Protein AF-A0A139IBS7-F1 (afdb_monomer)

Sequence (83 aa):
MRTTSLHEWPLNDPRGNRRTSQVLPRDIRSSPLGWHQDAYQQYFEPRGNNAIAQPNEDGDAVFINEPRPRRSELVFQAPFSES

Mean predicted aligned error: 3.1 Å

Secondary structure (DSSP, 8-state):
--EEEEPPTT--SSTT---EEEES---TTT-TT-SSB-SS-B-SSSBSSS-B----SS--S--SSS-----TT-EE-------

Foldseek 3Di:
DAKAWDFDPPDPDPVVTGTDIDDQPDDCVVAVVGQQDEPPDGHQFRHYNPDADADDPVVDPDRPPGDTDGDPRNHHDDDDDPD

Organism: NCBI:txid113226

Solvent-accessible surface area (backbone atoms only — not comparable to full-atom values): 5477 Å² total; per-residue (Å²): 120,48,32,40,55,41,67,54,88,87,60,86,64,68,81,99,54,70,69,45,79,40,67,68,80,63,53,64,83,86,29,70,71,36,64,35,14,46,100,86,50,81,48,43,37,64,29,30,66,84,50,74,60,57,70,68,92,87,67,71,89,81,62,88,83,46,70,61,73,74,30,95,63,45,59,47,73,77,90,85,79,93,125

pLDDT: mean 94.85, std 4.24, range [71.25, 98.25]

Radius of gyration: 14.14 Å; Cα contacts (8 Å, |Δi|>4): 113; chains: 1; bounding box: 34×33×31 Å

Nearest PDB structures (foldseek):
  4k90-assembly1_A  TM=9.829E-01  e=1.142E-04  Aspergillus fumigatus Af293
  7z6t-assembly1_AAA  TM=9.839E-01  e=1.387E-04  Aspergillus clavatus
  7qfy-assembly1_A  TM=9.724E-01  e=4.436E-04  Fusarium oxysporum
  7qp3-assembly1_A  TM=9.570E-01  e=4.436E-04  unclassified

InterPro domains:
  IPR001842 Peptidase M36, fungalysin [PF02128] (7-82)

Structure (mmCIF, N/CA/C/O backbone):
data_AF-A0A139IBS7-F1
#
_entry.id   AF-A0A139IBS7-F1
#
loop_
_atom_site.group_PDB
_atom_site.id
_atom_site.type_symbol
_atom_site.label_atom_id
_atom_site.label_alt_id
_atom_site.label_comp_id
_atom_site.label_asym_id
_atom_site.label_entity_id
_atom_site.label_seq_id
_atom_site.pdbx_PDB_ins_code
_atom_site.Cartn_x
_atom_site.Cartn_y
_atom_site.Cartn_z
_atom_site.occupancy
_atom_site.B_iso_or_equiv
_atom_site.auth_seq_id
_atom_site.auth_comp_id
_atom_site.auth_asym_id
_atom_site.auth_atom_id
_atom_site.pdbx_PDB_model_num
ATOM 1 N N . MET A 1 1 ? 0.496 -13.744 7.293 1.00 71.25 1 MET A N 1
ATOM 2 C CA . MET A 1 1 ? -0.678 -13.423 6.442 1.00 71.25 1 MET A CA 1
ATOM 3 C C . MET A 1 1 ? -0.655 -11.920 6.202 1.00 71.25 1 MET A C 1
ATOM 5 O O . MET A 1 1 ? -0.441 -11.212 7.173 1.00 71.25 1 MET A O 1
ATOM 9 N N . ARG A 1 2 ? -0.757 -11.432 4.955 1.00 86.00 2 ARG A N 1
ATOM 10 C CA . ARG A 1 2 ? -0.633 -9.988 4.659 1.00 86.00 2 ARG A CA 1
ATOM 11 C C . ARG A 1 2 ? -1.953 -9.281 4.965 1.00 86.00 2 ARG A C 1
ATOM 13 O O . ARG A 1 2 ? -2.974 -9.670 4.394 1.00 86.00 2 ARG A O 1
ATOM 20 N N . THR A 1 3 ? -1.913 -8.25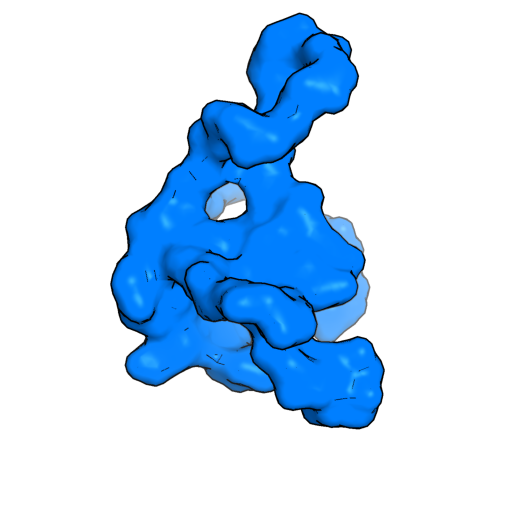3 5.807 1.00 92.31 3 THR A N 1
ATOM 21 C CA . THR A 1 3 ? -3.121 -7.589 6.315 1.00 92.31 3 THR A CA 1
ATOM 22 C C . THR A 1 3 ? -2.905 -6.087 6.450 1.00 92.31 3 THR A C 1
ATOM 24 O O . THR A 1 3 ? -1.857 -5.653 6.924 1.00 92.31 3 THR A O 1
ATOM 27 N N . THR A 1 4 ? -3.915 -5.292 6.108 1.00 91.00 4 THR A N 1
ATOM 28 C CA . THR A 1 4 ? -3.912 -3.834 6.283 1.00 91.00 4 THR A CA 1
ATOM 29 C C . THR A 1 4 ? -5.174 -3.399 7.014 1.00 91.00 4 THR A C 1
ATOM 31 O O . THR A 1 4 ? -6.267 -3.802 6.633 1.00 91.00 4 THR A O 1
ATOM 34 N N . SER A 1 5 ? -5.043 -2.575 8.055 1.00 94.31 5 SER A N 1
ATOM 35 C CA . SER A 1 5 ? -6.198 -1.967 8.727 1.00 94.31 5 SER A CA 1
ATOM 36 C C . SER A 1 5 ? -6.529 -0.608 8.111 1.00 94.31 5 SER A C 1
ATOM 38 O O . SER A 1 5 ? -5.663 0.269 8.067 1.00 94.31 5 SER A O 1
ATOM 40 N N . LEU A 1 6 ? -7.761 -0.409 7.643 1.00 94.19 6 LEU A N 1
ATOM 41 C CA . LEU A 1 6 ? -8.189 0.802 6.926 1.00 94.19 6 LEU A CA 1
ATOM 42 C C . LEU A 1 6 ? -9.701 1.037 7.055 1.00 94.19 6 LEU A C 1
ATOM 44 O O . LEU A 1 6 ? -10.429 0.137 7.465 1.00 94.19 6 LEU A O 1
ATOM 48 N N . HIS A 1 7 ? -10.166 2.245 6.728 1.00 94.56 7 HIS A N 1
ATOM 49 C CA . HIS A 1 7 ? -11.586 2.484 6.4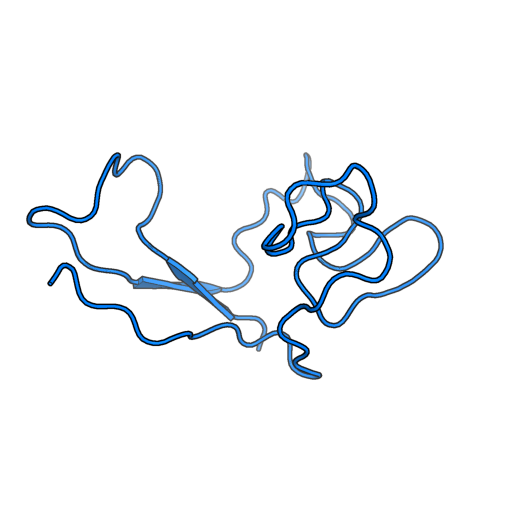51 1.00 94.56 7 HIS A CA 1
ATOM 50 C C . HIS A 1 7 ? -11.866 1.968 5.042 1.00 94.56 7 HIS A C 1
ATOM 52 O O . HIS A 1 7 ? -11.211 2.407 4.097 1.00 94.56 7 HIS A O 1
ATOM 58 N N . GLU A 1 8 ? -12.748 0.979 4.916 1.00 94.25 8 GLU A N 1
ATOM 59 C CA . GLU A 1 8 ? -12.989 0.313 3.633 1.00 94.25 8 GLU A CA 1
ATOM 60 C C . GLU A 1 8 ? -13.578 1.261 2.598 1.00 94.25 8 GLU A C 1
ATOM 62 O O . GLU A 1 8 ? -14.384 2.129 2.911 1.00 94.25 8 GLU A O 1
ATOM 67 N N . TRP A 1 9 ? -13.233 1.041 1.334 1.00 91.19 9 TRP A N 1
ATOM 68 C CA . TRP A 1 9 ? -13.946 1.665 0.229 1.00 91.19 9 TRP A CA 1
ATOM 69 C C . TRP A 1 9 ? -15.417 1.193 0.209 1.00 91.19 9 TRP A C 1
ATOM 71 O O . TRP A 1 9 ? -15.642 -0.010 0.338 1.00 91.19 9 TRP A O 1
ATOM 81 N N . PRO A 1 10 ? -16.422 2.071 0.001 1.00 94.50 10 PRO A N 1
ATOM 82 C CA . PRO A 1 10 ? -16.331 3.469 -0.432 1.00 94.50 10 PRO A CA 1
ATOM 83 C C . PRO A 1 10 ? -16.487 4.498 0.704 1.00 94.50 10 PRO A C 1
ATOM 85 O O . PRO A 1 10 ? -16.950 5.610 0.452 1.00 9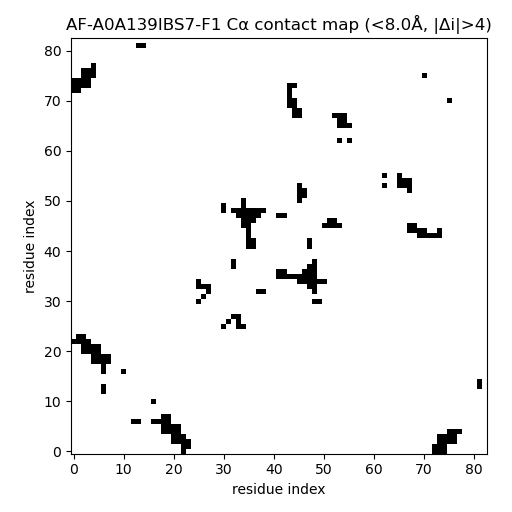4.50 10 PRO A O 1
ATOM 88 N N . LEU A 1 11 ? -16.156 4.150 1.953 1.00 95.38 11 LEU A N 1
ATOM 89 C CA . LEU A 1 11 ? -16.267 5.081 3.078 1.00 95.38 11 LEU A CA 1
ATOM 90 C C . LEU A 1 11 ? -15.352 6.286 2.842 1.00 95.38 11 LEU A C 1
ATOM 92 O O . LEU A 1 11 ? -14.149 6.144 2.623 1.00 95.38 11 LEU A O 1
ATOM 96 N N . ASN A 1 12 ? -15.943 7.475 2.862 1.00 94.62 12 ASN A N 1
ATOM 97 C CA . ASN A 1 12 ? -15.272 8.716 2.497 1.00 94.62 12 ASN A CA 1
ATOM 98 C C . ASN A 1 12 ? -14.453 9.304 3.656 1.00 94.62 12 ASN A C 1
ATOM 100 O O . ASN A 1 12 ? -13.441 9.956 3.411 1.00 94.62 12 ASN A O 1
ATOM 104 N N . ASP A 1 13 ? -14.891 9.100 4.902 1.00 93.75 13 ASP A N 1
ATOM 105 C CA . ASP A 1 13 ? -14.237 9.637 6.092 1.00 93.75 13 ASP A CA 1
ATOM 106 C C . ASP A 1 13 ? -14.498 8.774 7.352 1.00 93.75 13 ASP A C 1
ATOM 108 O O . ASP A 1 13 ? -15.327 7.859 7.314 1.00 93.75 13 ASP A O 1
ATOM 112 N N . PRO A 1 14 ? -13.771 8.998 8.464 1.00 95.19 14 PRO A N 1
ATOM 113 C CA . PRO A 1 14 ? -13.910 8.201 9.686 1.00 95.19 14 PRO A CA 1
ATOM 114 C C . PRO A 1 14 ? -15.226 8.380 10.462 1.00 95.19 14 PRO A C 1
ATOM 116 O O . PRO A 1 14 ? -15.544 7.525 11.290 1.00 95.19 14 PRO A O 1
ATOM 119 N N . ARG A 1 15 ? -16.007 9.442 10.224 1.00 94.12 15 ARG A N 1
ATOM 120 C CA . ARG A 1 15 ? -17.137 9.824 11.084 1.00 94.12 15 ARG A CA 1
ATOM 121 C C . ARG A 1 15 ? -18.225 8.769 11.067 1.00 94.12 15 ARG A C 1
ATOM 123 O O . ARG A 1 15 ? -18.826 8.474 10.037 1.00 94.12 15 ARG A O 1
ATOM 130 N N . GLY A 1 16 ? -18.496 8.204 12.241 1.00 89.81 16 GLY A N 1
ATOM 131 C CA . GLY A 1 16 ? -19.472 7.121 12.395 1.00 89.81 16 GLY A CA 1
ATOM 132 C C . GLY A 1 16 ? -19.044 5.799 11.744 1.00 89.81 16 GLY A C 1
ATOM 133 O O . GLY A 1 16 ? -19.797 4.828 11.788 1.00 89.81 16 GLY A O 1
ATOM 134 N N . ASN A 1 17 ? -17.832 5.739 11.193 1.00 93.31 17 ASN A N 1
ATOM 135 C CA . ASN A 1 17 ? -17.270 4.583 10.522 1.00 93.31 17 ASN A CA 1
ATOM 136 C C . ASN A 1 17 ? -16.222 3.901 11.405 1.00 93.31 17 ASN A C 1
ATOM 138 O O . ASN A 1 17 ? -15.733 4.440 12.397 1.00 93.31 17 ASN A O 1
ATOM 142 N N . ARG A 1 18 ? -15.890 2.654 11.068 1.00 92.38 18 ARG A N 1
ATOM 143 C CA . ARG A 1 18 ? -14.869 1.875 11.777 1.00 92.38 18 ARG A CA 1
ATOM 144 C C . ARG A 1 18 ? -13.880 1.299 10.783 1.00 92.38 18 ARG A C 1
ATOM 146 O O . ARG A 1 18 ? -14.250 0.921 9.675 1.00 92.38 18 ARG A O 1
ATOM 153 N N . ARG A 1 19 ? -12.620 1.198 11.206 1.00 95.00 19 ARG A N 1
ATOM 154 C CA . ARG A 1 19 ? -11.597 0.487 10.438 1.00 95.00 19 ARG A CA 1
ATOM 155 C C . ARG A 1 19 ? -11.817 -1.015 10.522 1.00 95.00 19 ARG A C 1
ATOM 157 O O . ARG A 1 19 ? -12.194 -1.536 11.572 1.00 95.00 19 ARG A O 1
ATOM 164 N N . THR A 1 20 ? -11.495 -1.711 9.446 1.00 94.94 20 THR A N 1
ATOM 165 C CA . THR A 1 20 ? -11.491 -3.172 9.377 1.00 94.94 20 THR A CA 1
ATOM 166 C C . THR A 1 20 ? -10.123 -3.666 8.919 1.00 94.94 20 THR A C 1
ATOM 168 O O . THR A 1 20 ? -9.306 -2.901 8.403 1.00 94.94 20 THR A O 1
ATOM 171 N N . SER A 1 21 ? -9.852 -4.955 9.130 1.00 95.56 21 SER A N 1
ATOM 172 C CA . SER A 1 21 ? -8.637 -5.600 8.629 1.00 95.56 21 SER A CA 1
ATOM 173 C C . SER A 1 21 ? -8.906 -6.257 7.284 1.00 95.56 21 SER A C 1
ATOM 175 O O . SER A 1 21 ? -9.634 -7.240 7.205 1.00 95.56 21 SER A O 1
ATOM 177 N N . GLN A 1 22 ? -8.257 -5.740 6.249 1.00 95.19 22 GLN A N 1
ATOM 178 C CA . GLN A 1 22 ? -8.301 -6.284 4.903 1.00 95.19 22 GLN A CA 1
ATOM 179 C C . GLN A 1 22 ? -7.151 -7.252 4.670 1.00 95.19 22 GLN A C 1
ATOM 181 O O . GLN A 1 22 ? -5.986 -6.915 4.893 1.00 95.19 22 GLN A O 1
ATOM 186 N N . VAL A 1 23 ? -7.471 -8.442 4.172 1.00 94.94 23 VAL A N 1
ATOM 187 C CA . VAL A 1 23 ? -6.496 -9.477 3.827 1.00 94.94 23 VAL A CA 1
ATOM 188 C C . VAL A 1 23 ? -6.336 -9.490 2.316 1.00 94.94 23 VAL A C 1
ATOM 190 O O . VAL A 1 23 ? -7.292 -9.766 1.602 1.00 94.94 23 VAL A O 1
ATOM 193 N N . LEU A 1 24 ? -5.118 -9.229 1.835 1.00 92.06 24 LEU A N 1
ATOM 194 C CA . LEU A 1 24 ? -4.797 -9.212 0.399 1.00 92.06 24 LEU A CA 1
ATOM 195 C C . LEU A 1 24 ? -5.811 -8.414 -0.470 1.00 92.06 24 LEU A C 1
ATOM 197 O O . LEU A 1 24 ? -6.261 -8.942 -1.484 1.00 92.06 24 LEU A O 1
ATOM 201 N N . PRO A 1 25 ? -6.130 -7.142 -0.148 1.00 93.00 25 PRO A N 1
ATOM 202 C CA . PRO A 1 25 ? -7.223 -6.375 -0.782 1.00 93.00 25 PRO A CA 1
ATOM 203 C C . PRO A 1 25 ? -7.032 -6.001 -2.261 1.00 93.00 25 PRO A C 1
ATOM 205 O O . PRO A 1 25 ? -7.852 -5.291 -2.837 1.00 93.00 25 PRO A O 1
ATOM 208 N N . ARG A 1 26 ? -5.935 -6.421 -2.889 1.00 93.31 26 ARG A N 1
ATOM 209 C CA . ARG A 1 26 ? -5.635 -6.078 -4.280 1.00 93.31 26 ARG A CA 1
ATOM 210 C C . ARG A 1 26 ? -6.649 -6.697 -5.245 1.00 93.31 26 ARG A C 1
ATOM 212 O O . ARG A 1 26 ? -7.023 -7.858 -5.096 1.00 93.31 26 ARG A O 1
ATOM 219 N N . ASP A 1 27 ? -6.965 -5.984 -6.322 1.00 95.62 27 ASP A N 1
ATOM 220 C CA . ASP A 1 27 ? -7.505 -6.635 -7.515 1.00 95.62 27 ASP A CA 1
ATOM 221 C C . ASP A 1 27 ? -6.363 -7.352 -8.253 1.00 95.62 27 ASP A C 1
ATOM 223 O O . ASP A 1 27 ? -5.310 -6.773 -8.531 1.00 95.62 27 ASP A O 1
ATOM 227 N N . ILE A 1 28 ? -6.547 -8.637 -8.551 1.00 95.75 28 ILE A N 1
ATOM 228 C CA . ILE A 1 28 ? -5.493 -9.469 -9.145 1.00 95.75 28 ILE A CA 1
ATOM 229 C C . ILE A 1 28 ? -5.203 -9.138 -10.614 1.00 95.75 28 ILE A C 1
ATOM 231 O O . ILE A 1 28 ? -4.116 -9.461 -11.087 1.00 95.75 28 ILE A O 1
ATOM 235 N N . ARG A 1 29 ? -6.147 -8.515 -11.333 1.00 96.81 29 ARG A N 1
ATOM 236 C CA . ARG A 1 29 ? -5.987 -8.142 -12.746 1.00 96.81 29 ARG A CA 1
ATOM 237 C C . ARG A 1 29 ? -5.269 -6.803 -12.864 1.00 96.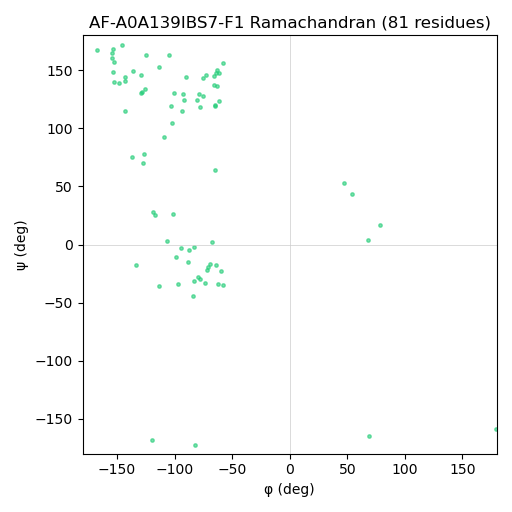81 29 ARG A C 1
ATOM 239 O O . ARG A 1 29 ? -4.343 -6.683 -13.656 1.00 96.81 29 ARG A O 1
ATOM 246 N N . SER A 1 30 ? -5.659 -5.830 -12.045 1.00 96.88 30 SER A N 1
ATOM 247 C CA . SER A 1 30 ? -5.081 -4.481 -12.025 1.00 96.88 30 SER A CA 1
ATOM 248 C C . SER A 1 30 ? -3.748 -4.410 -11.273 1.00 96.88 30 SER A C 1
ATOM 250 O O . SER A 1 30 ? -2.893 -3.586 -11.593 1.00 96.88 30 SER A O 1
ATOM 252 N N . SER A 1 31 ? -3.537 -5.290 -10.291 1.00 96.88 31 SER A N 1
ATOM 253 C CA . SER A 1 31 ? -2.295 -5.391 -9.515 1.00 96.88 31 SER A CA 1
ATOM 254 C C . SER A 1 31 ? -1.776 -6.837 -9.523 1.00 96.88 31 SER A C 1
ATOM 256 O O . SER A 1 31 ? -1.800 -7.511 -8.482 1.00 96.88 31 SER A O 1
ATOM 258 N N . PRO A 1 32 ? -1.284 -7.347 -10.670 1.00 95.62 32 PRO A N 1
ATOM 259 C CA . PRO A 1 32 ? -0.853 -8.741 -10.807 1.00 95.62 32 PRO A CA 1
ATOM 260 C C . PRO A 1 32 ? 0.325 -9.095 -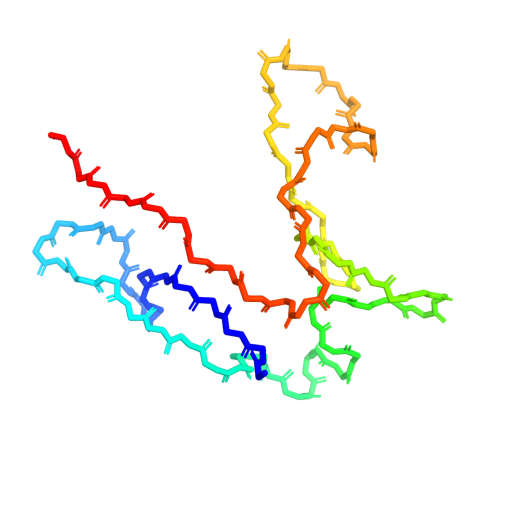9.888 1.00 95.62 32 PRO A C 1
ATOM 262 O O . PRO A 1 32 ? 0.344 -10.184 -9.318 1.00 95.62 32 PRO A O 1
ATOM 265 N N . LEU A 1 33 ? 1.235 -8.143 -9.647 1.00 96.06 33 LEU A N 1
ATOM 266 C CA . LEU A 1 33 ? 2.360 -8.266 -8.704 1.00 96.06 33 LEU A CA 1
ATOM 267 C C . LEU A 1 33 ? 1.964 -7.964 -7.245 1.00 96.06 33 LEU A C 1
ATOM 269 O O . LEU A 1 33 ? 2.767 -8.059 -6.319 1.00 96.06 33 LEU A O 1
ATOM 273 N N . GLY A 1 34 ? 0.705 -7.592 -7.019 1.00 94.81 34 GLY A N 1
ATOM 274 C CA . GLY A 1 34 ? 0.249 -6.988 -5.777 1.00 94.81 34 GLY A CA 1
ATOM 275 C C . GLY A 1 34 ? 0.787 -5.585 -5.546 1.00 94.81 34 GLY A C 1
ATOM 276 O O . GLY A 1 34 ? 1.226 -4.918 -6.474 1.00 94.81 34 GLY A O 1
ATOM 277 N N . TRP A 1 35 ? 0.663 -5.113 -4.307 1.00 96.44 35 TRP A N 1
ATOM 278 C CA . TRP A 1 35 ? 0.949 -3.717 -3.954 1.00 96.44 35 TRP A CA 1
ATOM 279 C C . TRP A 1 35 ? 2.339 -3.500 -3.349 1.00 96.44 35 TRP A C 1
ATOM 281 O O . TRP A 1 35 ? 2.757 -2.359 -3.213 1.00 96.44 35 TRP A O 1
ATOM 291 N N . HIS A 1 36 ? 3.054 -4.578 -3.006 1.00 97.50 36 HIS A N 1
ATOM 292 C CA . HIS A 1 36 ? 4.352 -4.534 -2.313 1.00 97.50 36 HIS A CA 1
ATOM 293 C C . HIS A 1 36 ? 5.494 -5.151 -3.128 1.00 97.50 36 HIS A C 1
ATOM 295 O O . HIS A 1 36 ? 6.429 -5.730 -2.580 1.00 97.50 36 HIS A O 1
ATOM 301 N N . GLN A 1 37 ? 5.387 -5.111 -4.449 1.00 97.69 37 GLN A N 1
ATOM 302 C CA . GLN A 1 37 ? 6.392 -5.621 -5.372 1.00 97.69 37 GLN A CA 1
ATOM 303 C C . GLN A 1 37 ? 6.282 -4.848 -6.684 1.00 97.69 37 GLN A C 1
ATOM 305 O O . GLN A 1 37 ? 5.186 -4.420 -7.049 1.00 97.69 37 GLN A O 1
ATOM 310 N N . ASP A 1 38 ? 7.404 -4.671 -7.372 1.00 96.88 3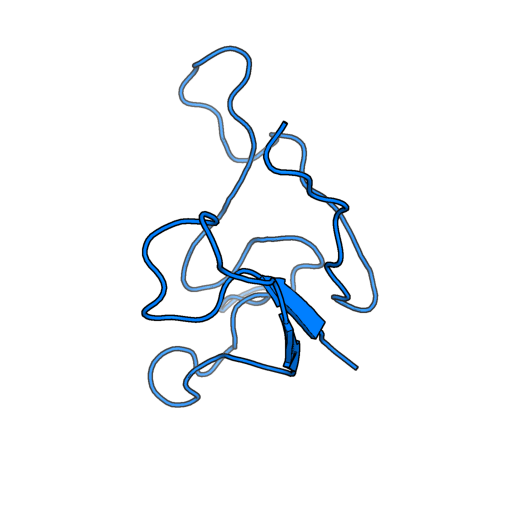8 ASP A N 1
ATOM 311 C CA . ASP A 1 38 ? 7.468 -4.221 -8.762 1.00 96.88 38 ASP A CA 1
ATOM 312 C C . ASP A 1 38 ? 8.149 -5.278 -9.651 1.00 96.88 38 ASP A C 1
ATOM 314 O O . ASP A 1 38 ? 8.316 -6.435 -9.254 1.00 96.88 38 ASP A O 1
ATOM 318 N N . ALA A 1 39 ? 8.499 -4.903 -10.883 1.00 96.88 39 ALA A N 1
ATOM 319 C CA . ALA A 1 39 ? 9.151 -5.806 -11.828 1.00 96.88 39 ALA A CA 1
ATOM 320 C C . ALA A 1 39 ? 10.545 -6.287 -11.375 1.00 96.88 39 ALA A C 1
ATOM 322 O O . ALA A 1 39 ? 11.041 -7.279 -11.906 1.00 96.88 39 ALA A O 1
ATOM 323 N N . TYR A 1 40 ? 11.174 -5.605 -10.417 1.00 97.31 40 TYR A N 1
ATOM 324 C CA . TYR A 1 40 ? 12.571 -5.806 -10.044 1.00 97.31 40 TYR A CA 1
ATOM 325 C C . TYR A 1 40 ? 12.734 -6.376 -8.636 1.00 97.31 40 TYR A C 1
ATOM 327 O O . TYR A 1 40 ? 13.651 -7.161 -8.396 1.00 97.31 40 TYR A O 1
ATOM 335 N N . GLN A 1 41 ? 11.874 -5.992 -7.691 1.00 97.50 41 GLN A N 1
ATOM 336 C CA . GLN A 1 41 ? 12.052 -6.346 -6.289 1.00 97.50 41 GLN A CA 1
ATOM 337 C C . GLN A 1 41 ? 10.757 -6.373 -5.475 1.00 97.50 41 GLN A C 1
ATOM 339 O O . GLN A 1 41 ? 9.741 -5.759 -5.799 1.00 97.50 41 GLN A O 1
ATOM 344 N N . GLN A 1 42 ? 10.837 -7.072 -4.344 1.00 97.81 42 GLN A N 1
ATOM 345 C CA . GLN A 1 42 ? 9.826 -7.050 -3.297 1.00 97.81 42 GLN A CA 1
ATOM 346 C C . GLN A 1 42 ? 10.130 -5.945 -2.276 1.00 97.81 42 GLN A C 1
ATOM 348 O O . GLN A 1 42 ? 11.283 -5.705 -1.910 1.00 97.81 42 GLN A O 1
ATOM 353 N N . TYR A 1 43 ? 9.075 -5.317 -1.767 1.00 97.69 43 TYR A N 1
ATOM 354 C CA . TYR A 1 43 ? 9.115 -4.301 -0.725 1.00 97.69 43 TYR A CA 1
ATOM 355 C C . TYR A 1 43 ? 8.455 -4.803 0.563 1.00 97.69 43 TYR A C 1
ATOM 357 O O . TYR A 1 43 ? 7.558 -5.646 0.548 1.00 97.69 43 TYR A O 1
ATOM 365 N N . PHE A 1 44 ? 8.905 -4.260 1.694 1.00 97.50 44 PHE A N 1
ATOM 366 C CA . PHE A 1 44 ? 8.374 -4.547 3.036 1.00 97.50 44 PHE A CA 1
ATOM 367 C C . PHE A 1 44 ? 7.761 -3.303 3.687 1.00 97.50 44 PHE A C 1
ATOM 369 O O . PHE A 1 44 ? 7.721 -3.180 4.908 1.00 97.50 44 PHE A O 1
ATOM 376 N N . GLU A 1 45 ? 7.327 -2.366 2.854 1.00 97.50 45 GLU A N 1
ATOM 377 C CA . GLU A 1 45 ? 6.836 -1.030 3.188 1.00 97.50 45 GLU A CA 1
ATOM 378 C C . GLU A 1 45 ? 5.711 -0.642 2.199 1.00 97.50 45 GLU A C 1
ATOM 380 O O . GLU A 1 45 ? 5.493 -1.379 1.229 1.00 97.50 45 GLU A O 1
ATOM 385 N N . PRO A 1 46 ? 4.980 0.472 2.408 1.00 97.00 46 PRO A N 1
ATOM 386 C CA . PRO A 1 46 ? 3.974 1.011 1.477 1.00 97.00 46 PRO A CA 1
ATOM 387 C C . PRO A 1 46 ? 4.548 1.494 0.124 1.00 97.00 46 PRO A C 1
ATOM 389 O O . PRO A 1 46 ? 4.505 2.675 -0.214 1.00 97.00 46 PRO A O 1
ATOM 392 N N . ARG A 1 47 ? 5.108 0.566 -0.656 1.00 98.00 47 ARG A N 1
ATOM 393 C CA . ARG A 1 47 ? 5.743 0.786 -1.958 1.00 98.00 47 ARG A CA 1
ATOM 394 C C . ARG A 1 47 ? 5.567 -0.436 -2.854 1.00 98.00 47 ARG A C 1
ATOM 396 O O . ARG A 1 47 ? 5.770 -1.554 -2.393 1.00 98.00 47 ARG A O 1
ATOM 403 N N . GLY A 1 48 ? 5.291 -0.224 -4.137 1.00 97.69 48 GLY A N 1
ATOM 404 C CA . GLY A 1 48 ? 5.289 -1.276 -5.152 1.00 97.69 48 GLY A CA 1
ATOM 405 C C . GLY A 1 48 ? 4.908 -0.755 -6.532 1.00 97.69 48 GLY A C 1
ATOM 406 O O . GLY A 1 48 ? 4.987 0.440 -6.797 1.00 97.69 48 GLY A O 1
ATOM 407 N N . ASN A 1 49 ? 4.463 -1.656 -7.407 1.00 97.19 49 ASN A N 1
ATOM 408 C CA . ASN A 1 49 ? 4.207 -1.371 -8.821 1.00 97.19 49 ASN A CA 1
ATOM 409 C C . ASN A 1 49 ? 3.162 -0.273 -9.088 1.00 97.19 49 ASN A C 1
ATOM 411 O O . ASN A 1 49 ? 3.122 0.283 -10.179 1.00 97.19 49 ASN A O 1
ATOM 415 N N . ASN A 1 50 ? 2.272 -0.006 -8.130 1.00 97.56 50 ASN A N 1
ATOM 416 C CA . ASN A 1 50 ? 1.193 0.965 -8.306 1.00 97.56 50 ASN A CA 1
ATOM 417 C C . ASN A 1 50 ? 1.528 2.349 -7.733 1.00 97.56 50 ASN A C 1
ATOM 419 O O . ASN A 1 50 ? 1.055 3.344 -8.272 1.00 97.56 50 ASN A O 1
ATOM 423 N N . ALA A 1 51 ? 2.288 2.415 -6.637 1.00 97.25 51 ALA A N 1
ATOM 424 C CA . ALA A 1 51 ? 2.566 3.656 -5.918 1.00 97.25 51 ALA A CA 1
ATOM 425 C C . ALA A 1 51 ? 3.701 3.490 -4.893 1.00 97.25 51 ALA A C 1
ATOM 427 O O . ALA A 1 51 ? 4.070 2.376 -4.509 1.00 97.25 51 ALA A O 1
ATOM 428 N N . ILE A 1 52 ? 4.187 4.628 -4.399 1.00 98.25 52 ILE A N 1
ATOM 429 C CA . ILE A 1 52 ? 5.051 4.768 -3.225 1.00 98.25 52 ILE A CA 1
ATOM 430 C C . ILE A 1 52 ? 4.431 5.824 -2.302 1.00 98.25 52 ILE A C 1
ATOM 432 O O . ILE A 1 52 ? 4.025 6.882 -2.778 1.00 98.25 52 ILE A O 1
ATOM 436 N N . ALA A 1 53 ? 4.286 5.505 -1.014 1.00 97.88 53 ALA A N 1
ATOM 437 C CA . ALA A 1 53 ? 3.664 6.387 -0.030 1.00 97.88 53 ALA A CA 1
ATOM 438 C C . ALA A 1 53 ? 4.588 6.620 1.169 1.00 97.88 53 ALA A C 1
ATOM 440 O O . ALA A 1 53 ? 5.141 5.674 1.730 1.00 97.88 53 ALA A O 1
ATOM 441 N N . GLN A 1 54 ? 4.710 7.879 1.580 1.00 98.00 54 GLN A N 1
ATOM 442 C CA . GLN A 1 54 ? 5.584 8.339 2.655 1.00 98.00 54 GLN A CA 1
ATOM 443 C C . GLN A 1 54 ? 5.007 9.615 3.295 1.00 98.00 54 GLN A C 1
ATOM 4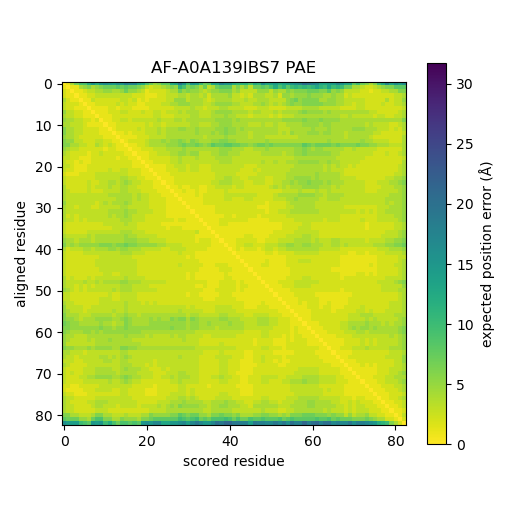45 O O . GLN A 1 54 ? 4.233 10.314 2.633 1.00 98.00 54 GLN A O 1
ATOM 450 N N . PRO A 1 55 ? 5.368 9.939 4.549 1.00 97.38 55 PRO A N 1
ATOM 451 C CA . PRO A 1 55 ? 5.289 11.303 5.059 1.00 97.38 55 PRO A CA 1
ATOM 452 C C . PRO A 1 55 ? 6.137 12.248 4.197 1.00 97.38 55 PRO A C 1
ATOM 454 O O . PRO A 1 55 ? 7.077 11.810 3.540 1.00 97.38 55 PRO A O 1
ATOM 457 N N . ASN A 1 56 ? 5.799 13.533 4.212 1.00 96.94 56 ASN A N 1
ATOM 458 C CA . ASN A 1 56 ? 6.605 14.596 3.613 1.00 96.94 56 ASN A CA 1
ATOM 459 C C . ASN A 1 56 ? 6.623 15.773 4.595 1.00 96.94 56 ASN A C 1
ATOM 461 O O . ASN A 1 56 ? 5.830 16.706 4.472 1.00 96.94 56 ASN A O 1
ATOM 465 N N . GLU A 1 57 ? 7.403 15.630 5.668 1.00 96.31 57 GLU A N 1
ATOM 466 C CA . GLU A 1 57 ? 7.368 16.555 6.808 1.00 96.31 57 GLU A CA 1
ATOM 467 C C . GLU A 1 57 ? 8.106 17.871 6.531 1.00 96.31 57 GLU A C 1
ATOM 469 O O . GLU A 1 57 ? 7.714 18.908 7.066 1.00 96.31 57 GLU A O 1
ATOM 474 N N . ASP A 1 58 ? 9.139 17.851 5.688 1.00 96.12 58 ASP A N 1
ATOM 475 C CA . ASP A 1 58 ? 9.882 19.043 5.268 1.00 96.12 58 ASP A CA 1
ATOM 476 C C . ASP A 1 58 ? 9.281 19.722 4.022 1.00 96.12 58 ASP A C 1
ATOM 478 O O . ASP A 1 58 ? 9.563 20.895 3.760 1.00 96.12 58 ASP A O 1
ATOM 482 N N . GLY A 1 59 ? 8.394 19.025 3.304 1.00 96.81 59 GLY A N 1
ATOM 483 C CA . GLY A 1 59 ? 7.641 19.552 2.172 1.00 96.81 59 GLY A CA 1
ATOM 484 C C . GLY A 1 59 ? 8.449 19.634 0.880 1.00 96.81 59 GLY A C 1
ATOM 485 O O . GLY A 1 59 ? 8.045 20.360 -0.034 1.00 96.81 59 GLY A O 1
ATOM 486 N N . ASP A 1 60 ? 9.580 18.936 0.792 1.00 96.88 60 ASP A N 1
ATOM 487 C CA . ASP A 1 60 ? 10.417 18.956 -0.397 1.00 96.88 60 ASP A CA 1
ATOM 488 C C . ASP A 1 60 ? 9.917 17.976 -1.488 1.00 96.88 60 ASP A C 1
ATOM 490 O O . ASP A 1 60 ? 8.797 17.448 -1.444 1.00 96.88 60 ASP A O 1
ATOM 494 N N . ALA A 1 61 ? 10.710 17.817 -2.553 1.00 97.50 61 ALA A N 1
ATOM 495 C CA . ALA A 1 61 ? 10.397 16.925 -3.673 1.00 97.50 61 ALA A CA 1
ATOM 496 C C . ALA A 1 61 ? 11.029 15.525 -3.541 1.00 97.50 61 ALA A C 1
ATOM 498 O O . ALA A 1 61 ? 10.837 14.673 -4.417 1.00 97.50 61 ALA A O 1
ATOM 499 N N . VAL A 1 62 ? 11.816 15.281 -2.496 1.00 97.38 62 VAL A N 1
ATOM 500 C CA . VAL A 1 62 ? 12.431 13.994 -2.203 1.00 97.38 62 VAL A CA 1
ATOM 501 C C . VAL A 1 62 ? 11.378 13.087 -1.573 1.00 97.38 62 VAL A C 1
ATOM 503 O O . VAL A 1 62 ? 10.655 13.426 -0.653 1.00 97.38 62 VAL A O 1
ATOM 506 N N . PHE A 1 63 ? 11.253 11.88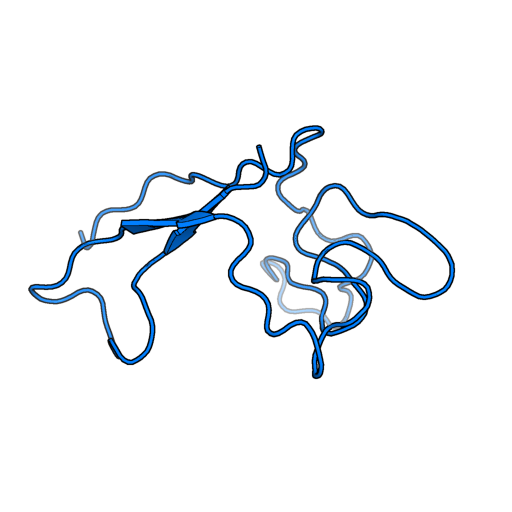3 -2.123 1.00 96.75 63 PHE A N 1
ATOM 507 C CA . PHE A 1 63 ? 10.301 10.886 -1.621 1.00 96.75 63 PHE A CA 1
ATOM 508 C C . PHE A 1 63 ? 10.929 9.502 -1.468 1.00 96.75 63 PHE A C 1
ATOM 510 O O . PHE A 1 63 ? 10.381 8.619 -0.806 1.00 96.75 63 PHE A O 1
ATOM 517 N N . ILE A 1 64 ? 12.073 9.272 -2.121 1.00 97.06 64 ILE A N 1
ATOM 518 C CA . ILE A 1 64 ? 12.658 7.938 -2.267 1.00 97.06 64 ILE A CA 1
ATOM 519 C C . ILE A 1 64 ? 13.274 7.430 -0.961 1.00 97.06 64 ILE A C 1
ATOM 521 O O . ILE A 1 64 ? 13.173 6.236 -0.666 1.00 97.06 64 ILE A O 1
ATOM 525 N N . ASN A 1 65 ? 13.828 8.336 -0.155 1.00 95.56 65 ASN A N 1
ATOM 526 C CA . ASN A 1 65 ? 14.507 8.023 1.102 1.00 95.56 65 ASN A CA 1
ATOM 527 C C . ASN A 1 65 ? 13.693 8.415 2.345 1.00 95.56 65 ASN A C 1
ATOM 529 O O . ASN A 1 65 ? 14.167 8.200 3.457 1.00 95.56 65 ASN A O 1
ATOM 533 N N . GLU A 1 66 ? 12.473 8.924 2.154 1.00 97.50 66 GLU A N 1
ATOM 534 C CA . GLU A 1 66 ? 11.571 9.282 3.248 1.00 97.50 66 GLU A CA 1
ATOM 535 C C . GLU A 1 66 ? 11.197 8.072 4.115 1.00 97.50 66 GLU A C 1
ATOM 537 O O . GLU A 1 66 ? 11.094 6.941 3.609 1.00 97.50 66 GLU A O 1
ATOM 542 N N . PRO A 1 67 ? 10.972 8.279 5.426 1.00 96.69 67 PRO A N 1
ATOM 543 C CA . PRO A 1 67 ? 10.696 7.199 6.355 1.00 96.69 67 PRO A CA 1
ATOM 544 C C . PRO A 1 67 ? 9.361 6.523 6.039 1.00 96.69 67 PRO A C 1
ATOM 546 O O . PRO A 1 67 ? 8.337 7.161 5.808 1.00 96.69 67 PRO A O 1
ATOM 549 N N . ARG A 1 68 ? 9.341 5.190 6.092 1.00 96.94 68 ARG A N 1
ATOM 550 C CA . ARG A 1 68 ? 8.124 4.388 5.909 1.00 96.94 68 ARG A CA 1
ATOM 551 C C . ARG A 1 68 ? 8.049 3.277 6.949 1.00 96.94 68 ARG A C 1
ATOM 553 O O . ARG A 1 68 ? 9.081 2.745 7.369 1.00 96.94 68 ARG A O 1
ATOM 560 N N . PRO A 1 69 ? 6.839 2.860 7.360 1.00 96.75 69 PRO A N 1
ATOM 561 C CA . PRO A 1 69 ? 6.702 1.708 8.234 1.00 96.75 69 PRO A CA 1
ATOM 562 C C . PRO A 1 69 ? 7.177 0.445 7.506 1.00 96.75 69 PRO A C 1
ATOM 564 O O . PRO A 1 69 ? 6.605 0.051 6.491 1.00 96.75 69 PRO A O 1
ATOM 567 N N . ARG A 1 70 ? 8.197 -0.223 8.056 1.00 97.44 70 ARG A N 1
ATOM 568 C CA . ARG A 1 70 ? 8.703 -1.501 7.540 1.00 97.44 70 ARG A CA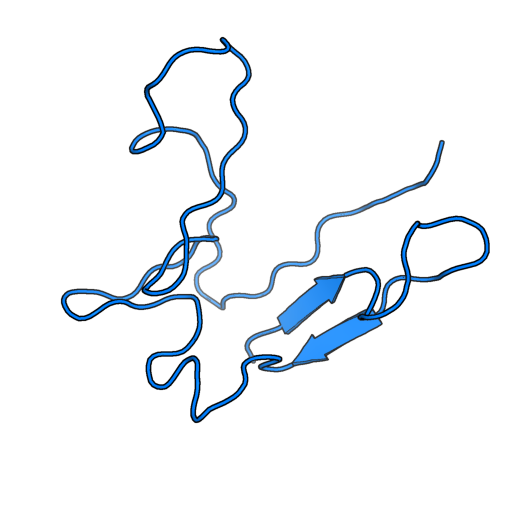 1
ATOM 569 C C . ARG A 1 70 ? 8.183 -2.679 8.362 1.00 97.44 70 ARG A C 1
ATOM 571 O O . ARG A 1 70 ? 8.274 -2.672 9.594 1.00 97.44 70 ARG A O 1
ATOM 578 N N . ARG A 1 71 ? 7.644 -3.702 7.695 1.00 96.81 71 ARG A N 1
ATOM 579 C CA . ARG A 1 71 ? 7.117 -4.937 8.302 1.00 96.81 71 ARG A CA 1
ATOM 580 C C . ARG A 1 71 ? 7.434 -6.133 7.405 1.00 96.81 71 ARG A C 1
ATOM 582 O O . ARG A 1 71 ? 6.910 -6.227 6.299 1.00 96.81 71 ARG A O 1
ATOM 589 N N . SER A 1 72 ? 8.259 -7.064 7.888 1.00 95.38 72 SER A N 1
ATOM 590 C CA . SER A 1 72 ? 8.646 -8.283 7.151 1.00 95.38 72 SER A CA 1
ATOM 591 C C . SER A 1 72 ? 7.441 -9.137 6.745 1.00 95.38 72 SER A C 1
ATOM 593 O O . SER A 1 72 ? 7.418 -9.712 5.661 1.00 95.38 72 SER A O 1
ATOM 595 N N . GLU A 1 73 ? 6.409 -9.177 7.586 1.00 95.44 73 GLU A N 1
ATOM 596 C CA . GLU A 1 73 ? 5.193 -9.959 7.341 1.00 95.44 73 GLU A CA 1
ATOM 597 C C . GLU A 1 73 ? 4.120 -9.211 6.538 1.00 95.44 73 GLU A C 1
ATOM 599 O O . GLU A 1 73 ? 3.091 -9.799 6.199 1.00 95.44 73 GLU A O 1
ATOM 604 N N . LEU A 1 74 ? 4.348 -7.927 6.224 1.00 95.94 74 LEU A N 1
ATOM 605 C CA . LEU A 1 74 ? 3.374 -7.045 5.568 1.00 95.94 74 LEU A CA 1
ATOM 606 C C . LEU A 1 74 ? 2.030 -6.986 6.322 1.00 95.94 74 LEU A C 1
ATOM 608 O O . LEU A 1 74 ? 0.952 -7.048 5.728 1.00 95.94 74 LEU A O 1
ATOM 612 N N . VAL A 1 75 ? 2.112 -6.882 7.651 1.00 96.81 75 VAL A N 1
ATOM 613 C CA . VAL A 1 75 ? 0.976 -6.618 8.542 1.00 96.81 75 VAL A CA 1
ATOM 614 C C . VAL A 1 75 ? 1.021 -5.150 8.965 1.00 96.81 75 VAL A C 1
ATOM 616 O O . VAL A 1 75 ? 1.846 -4.749 9.786 1.00 96.81 75 VAL A O 1
ATOM 619 N N . PHE A 1 76 ? 0.138 -4.339 8.386 1.00 95.88 76 PHE A N 1
ATOM 620 C CA . PHE A 1 76 ? 0.056 -2.895 8.600 1.00 95.88 76 PHE A CA 1
ATOM 621 C C . PHE A 1 76 ? -1.191 -2.541 9.414 1.00 95.88 76 PHE A C 1
ATOM 623 O O . PHE A 1 76 ? -2.277 -2.321 8.878 1.00 95.88 76 PHE A O 1
ATOM 630 N N . GLN A 1 77 ? -1.024 -2.476 10.733 1.00 94.75 77 GLN A N 1
ATOM 631 C CA . GLN A 1 77 ? -2.070 -2.109 11.688 1.00 94.75 77 GLN A CA 1
ATOM 632 C C . GLN A 1 77 ? -1.570 -0.964 12.574 1.00 94.75 77 GLN A C 1
ATOM 634 O O . GLN A 1 77 ? -1.123 -1.170 13.697 1.00 94.75 77 GLN A O 1
ATOM 639 N N . ALA A 1 78 ? -1.583 0.255 12.034 1.00 91.31 78 ALA A N 1
ATOM 640 C CA . ALA A 1 78 ? -1.280 1.450 12.820 1.00 91.31 78 ALA A CA 1
ATOM 641 C C . ALA A 1 78 ? -2.474 1.806 13.724 1.00 91.31 78 ALA A C 1
ATOM 643 O O . ALA A 1 78 ? -3.608 1.638 13.268 1.00 91.31 78 ALA A O 1
ATOM 644 N N . PRO A 1 79 ? -2.269 2.304 14.956 1.00 92.94 79 PRO A N 1
ATOM 645 C CA . PRO A 1 79 ? -3.350 2.872 15.759 1.00 92.94 79 PRO A CA 1
ATOM 646 C C . PRO A 1 79 ? -3.941 4.115 15.074 1.00 92.94 79 PRO A C 1
ATOM 648 O O . PRO A 1 79 ? -3.256 4.804 14.323 1.00 92.94 79 PRO A O 1
ATOM 651 N N . PHE A 1 80 ? -5.226 4.379 15.306 1.00 93.00 80 PHE A N 1
ATOM 652 C CA . PHE A 1 80 ? -5.933 5.558 14.799 1.00 93.00 80 PHE A CA 1
ATOM 653 C C . PHE A 1 80 ? -7.079 5.908 15.752 1.00 93.00 80 PHE A C 1
ATOM 655 O O . PHE A 1 80 ? -7.768 5.003 16.224 1.00 93.00 80 PHE A O 1
ATOM 662 N N . SER A 1 81 ? -7.285 7.200 15.991 1.00 89.88 81 SER A N 1
ATOM 663 C CA . SER A 1 81 ? -8.422 7.773 16.714 1.00 89.88 81 SER A CA 1
ATOM 664 C C . SER A 1 81 ? -8.788 9.092 16.039 1.00 89.88 81 SER A C 1
ATOM 666 O O . SER A 1 81 ? -7.889 9.787 15.568 1.00 89.88 81 SER A O 1
ATOM 668 N N . GLU A 1 82 ? -10.076 9.431 15.972 1.00 85.06 82 GLU A N 1
ATOM 669 C CA . GLU A 1 82 ? -10.537 10.633 15.259 1.00 85.06 82 GLU A CA 1
ATOM 670 C C . GLU A 1 82 ? -10.159 11.947 15.974 1.00 85.06 82 GLU A C 1
ATOM 672 O O . GLU A 1 82 ? -9.967 12.952 15.300 1.00 85.06 82 GLU A O 1
ATOM 677 N N . SER A 1 83 ? -9.840 11.888 17.275 1.00 75.00 83 SER A N 1
ATOM 678 C CA . SER A 1 83 ? -9.563 13.033 18.175 1.00 75.00 83 SER A CA 1
ATOM 679 C C . SER A 1 83 ? -10.768 13.933 18.425 1.00 75.00 83 SER A C 1
ATOM 681 O O . SER A 1 83 ? -11.398 14.399 17.455 1.00 75.00 83 SER A O 1
#